Protein AF-A0A926EW63-F1 (afdb_monomer_lite)

Sequence (117 aa):
MGFPLSRATLPTTGIAYCNQLFEWERKFKTLSPEERKRMRLEKEEPVLDAFWSWVETSIQKVLSKSNIGKALQYAQNHKYLEFILSRLPGSDLRANPKALNLMMPWDELIQKTCKSD

Foldseek 3Di:
DDDDPPPQDLVNVLVVLVVQLVVQCVVCVPPDPVVSVVSCVVRVVVSVVVNLVSLVVVLVVDDCPDPSNVVSVVCVVCVVVVVLVVVDDDDPCVVPVVVVVCPDCPRPVNVVVVPDD

Secondary structure (DSSP, 8-state):
-PPP-----HHHHHHHHHHHHHHHHHHHTTS-HHHHHHHHHHHTHHHHHHHHHHHHHHHTTS-TTSHHHHHHHHHHHTHHHHHHHHH-SS--TTT-HHHHHTTSTTSHHHHHHH---

Radius of gyration: 17.76 Å; chains: 1; bounding box: 48×47×39 Å

Organism: NCBI:txid2763679

Structure (mmCIF, N/CA/C/O backbone):
data_AF-A0A926EW63-F1
#
_entry.id   AF-A0A926EW63-F1
#
loop_
_atom_site.group_PDB
_atom_site.id
_atom_site.type_symbol
_atom_site.label_atom_id
_atom_site.label_alt_id
_atom_site.label_comp_id
_atom_site.label_asym_id
_atom_site.label_entity_id
_atom_site.label_seq_id
_atom_site.pdbx_PDB_ins_code
_atom_site.Cartn_x
_atom_site.Cartn_y
_atom_site.Cartn_z
_atom_site.occupancy
_atom_site.B_iso_or_equiv
_atom_site.auth_seq_id
_atom_site.auth_comp_id
_atom_site.auth_asym_id
_atom_site.auth_atom_id
_atom_site.pdbx_PDB_model_num
ATOM 1 N N . MET A 1 1 ? -24.414 -21.663 -11.740 1.00 33.91 1 MET A N 1
ATOM 2 C CA . MET A 1 1 ? -24.285 -21.944 -10.294 1.00 33.91 1 MET A CA 1
ATOM 3 C C . MET A 1 1 ? -23.717 -20.704 -9.630 1.00 33.91 1 MET A C 1
ATOM 5 O O . MET A 1 1 ? -22.568 -20.372 -9.881 1.00 33.91 1 MET A O 1
ATOM 9 N N . GLY A 1 2 ? -24.553 -19.956 -8.910 1.00 40.81 2 GLY A N 1
ATOM 10 C CA . GLY A 1 2 ? -24.142 -18.741 -8.207 1.00 40.81 2 GLY A CA 1
ATOM 11 C C . GLY A 1 2 ? -23.539 -19.098 -6.854 1.00 40.81 2 GLY A C 1
ATOM 12 O O . GLY A 1 2 ? -24.192 -19.763 -6.052 1.00 40.81 2 GLY A O 1
ATOM 13 N N . PHE A 1 3 ? -22.300 -18.678 -6.613 1.00 40.38 3 PHE A N 1
ATOM 14 C CA . PHE A 1 3 ? -21.730 -18.693 -5.271 1.00 40.38 3 PHE A CA 1
ATOM 15 C C . PHE A 1 3 ? -22.469 -17.649 -4.416 1.00 40.38 3 PHE A C 1
ATOM 17 O O . PHE A 1 3 ? -22.706 -16.539 -4.903 1.00 40.38 3 PHE A O 1
ATOM 24 N N . PRO A 1 4 ? -22.866 -17.970 -3.172 1.00 44.97 4 PRO A N 1
ATOM 25 C CA . PRO A 1 4 ? -23.563 -17.016 -2.328 1.00 44.97 4 PRO A CA 1
ATOM 26 C C . PRO A 1 4 ? -22.618 -15.859 -2.006 1.00 44.97 4 PRO A C 1
ATOM 28 O O . PRO A 1 4 ? -21.478 -16.085 -1.599 1.00 44.97 4 PRO A O 1
ATOM 31 N N . LEU A 1 5 ? -23.107 -14.627 -2.170 1.00 44.56 5 LEU A N 1
ATOM 32 C CA . LEU A 1 5 ? -22.472 -13.404 -1.685 1.00 44.56 5 LEU A CA 1
ATOM 33 C C . LEU A 1 5 ? -22.356 -13.486 -0.155 1.00 44.56 5 LEU A C 1
ATOM 35 O O . LEU A 1 5 ? -23.198 -12.970 0.580 1.00 44.56 5 LEU A O 1
ATOM 39 N N . SER A 1 6 ? -21.324 -14.168 0.346 1.00 50.62 6 SER A N 1
ATOM 40 C CA . SER A 1 6 ? -20.908 -14.058 1.737 1.00 50.62 6 SER A CA 1
ATOM 41 C C . SER A 1 6 ? -20.680 -12.576 2.005 1.00 50.62 6 SER A C 1
ATOM 43 O O . SER A 1 6 ? -19.887 -11.945 1.305 1.00 50.62 6 SER A O 1
ATOM 45 N N . ARG A 1 7 ? -21.411 -12.009 2.966 1.00 58.97 7 ARG A N 1
ATOM 46 C CA . ARG A 1 7 ? -21.324 -10.600 3.362 1.00 58.97 7 ARG A CA 1
ATOM 47 C C . ARG A 1 7 ? -19.850 -10.212 3.516 1.00 58.97 7 ARG A C 1
ATOM 49 O O . ARG A 1 7 ? -19.203 -10.653 4.463 1.00 58.97 7 ARG A O 1
ATOM 56 N N . ALA A 1 8 ? -19.316 -9.446 2.565 1.00 73.06 8 ALA A N 1
ATOM 57 C CA . ALA A 1 8 ? -17.913 -9.062 2.576 1.00 73.06 8 ALA A CA 1
ATOM 58 C C . ALA A 1 8 ? -17.622 -8.308 3.880 1.00 73.06 8 ALA A C 1
ATOM 60 O O . ALA A 1 8 ? -18.257 -7.300 4.192 1.00 73.06 8 ALA A O 1
ATOM 61 N N . THR A 1 9 ? -16.698 -8.840 4.673 1.00 90.88 9 THR A N 1
ATOM 62 C CA . THR A 1 9 ? -16.196 -8.185 5.881 1.00 90.88 9 THR A CA 1
ATOM 63 C C . THR A 1 9 ? -15.028 -7.275 5.512 1.00 90.88 9 THR A C 1
ATOM 65 O O . THR A 1 9 ? -14.335 -7.517 4.523 1.00 90.88 9 THR A O 1
ATOM 68 N N . LEU A 1 10 ? -14.754 -6.260 6.332 1.00 92.12 10 LEU A N 1
ATOM 69 C CA . LEU A 1 10 ? -13.608 -5.375 6.105 1.00 92.12 10 LEU A CA 1
ATOM 70 C C . LEU A 1 10 ? -12.271 -6.143 5.990 1.00 92.12 10 LEU A C 1
ATOM 72 O O . LEU A 1 10 ? -11.532 -5.871 5.045 1.00 92.12 10 LEU A O 1
ATOM 76 N N . PRO A 1 11 ? -11.960 -7.146 6.842 1.00 93.56 11 PRO A N 1
ATOM 77 C CA . PRO A 1 11 ? -10.756 -7.958 6.656 1.00 93.56 11 PRO A CA 1
ATOM 78 C C . PRO A 1 11 ? -10.726 -8.705 5.320 1.00 93.56 11 PRO A C 1
ATOM 80 O O . PR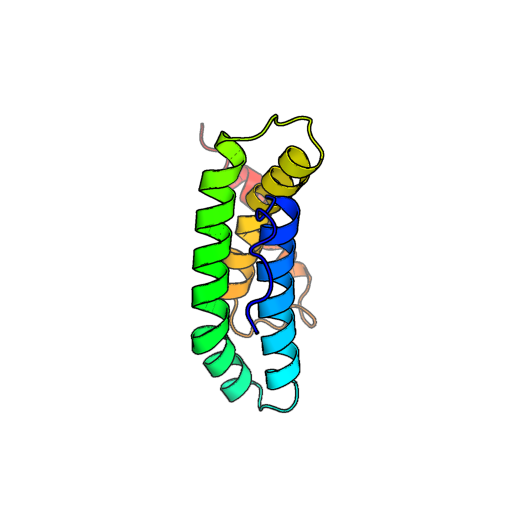O A 1 11 ? -9.705 -8.689 4.639 1.00 93.56 11 PRO A O 1
ATOM 83 N N . THR A 1 12 ? -11.839 -9.328 4.913 1.00 95.00 12 THR A N 1
ATOM 84 C CA . THR A 1 12 ? -11.893 -10.057 3.634 1.00 95.00 12 THR A CA 1
ATOM 85 C C . THR A 1 12 ? -11.723 -9.127 2.436 1.00 95.00 12 THR A C 1
ATOM 87 O O . THR A 1 12 ? -11.085 -9.517 1.465 1.00 95.00 12 THR A O 1
ATOM 90 N N . THR A 1 13 ? -12.218 -7.886 2.514 1.00 95.25 13 THR A N 1
ATOM 91 C CA . THR A 1 13 ? -11.994 -6.871 1.475 1.00 95.25 13 THR A CA 1
ATOM 92 C C . THR A 1 13 ? -10.523 -6.463 1.396 1.00 95.25 13 THR A C 1
ATOM 94 O O . THR A 1 13 ? -9.959 -6.453 0.307 1.00 95.25 13 THR A O 1
ATOM 97 N N . GLY A 1 14 ? -9.872 -6.200 2.535 1.00 93.81 14 GLY A N 1
ATOM 98 C CA . GLY A 1 14 ? -8.440 -5.883 2.557 1.00 93.81 14 GLY A CA 1
ATOM 99 C C . GLY A 1 14 ? -7.579 -7.017 1.990 1.00 93.81 14 GLY A C 1
ATOM 100 O O . GLY A 1 14 ? -6.697 -6.778 1.170 1.00 93.81 14 GLY A O 1
ATOM 101 N N . ILE A 1 15 ? -7.887 -8.265 2.360 1.00 94.88 15 ILE A N 1
ATOM 102 C CA . ILE A 1 15 ? -7.215 -9.456 1.818 1.00 94.88 15 ILE A CA 1
ATOM 103 C C . ILE A 1 15 ? -7.428 -9.573 0.303 1.00 94.88 15 ILE A C 1
ATOM 105 O O . ILE A 1 15 ? -6.489 -9.917 -0.412 1.00 94.88 15 ILE A O 1
ATOM 109 N N . ALA A 1 16 ? -8.628 -9.272 -0.199 1.00 96.38 16 ALA A N 1
ATOM 110 C CA . ALA A 1 16 ? -8.921 -9.338 -1.628 1.00 96.38 16 ALA A CA 1
ATOM 111 C C . ALA A 1 16 ? -8.045 -8.372 -2.444 1.00 96.38 16 ALA A C 1
ATOM 113 O O . ALA A 1 16 ? -7.471 -8.797 -3.446 1.00 96.38 16 ALA A O 1
ATOM 114 N N . TYR A 1 17 ? -7.861 -7.129 -1.983 1.00 96.62 17 TYR A N 1
ATOM 115 C CA . TYR A 1 17 ? -6.951 -6.175 -2.631 1.00 96.62 17 TYR A CA 1
ATOM 116 C C . TYR A 1 17 ? -5.504 -6.683 -2.657 1.00 96.62 17 TYR A C 1
ATOM 118 O O . TYR A 1 17 ? -4.878 -6.708 -3.718 1.00 96.62 17 TYR A O 1
ATOM 126 N N . CYS A 1 18 ? -4.986 -7.160 -1.519 1.00 94.06 18 CYS A N 1
ATOM 127 C CA . CYS A 1 18 ? -3.632 -7.718 -1.451 1.00 94.06 18 CYS A CA 1
ATOM 128 C C . CYS A 1 18 ? -3.459 -8.911 -2.403 1.00 94.06 18 CYS A C 1
ATOM 130 O O . CYS A 1 18 ? -2.468 -8.996 -3.126 1.00 94.06 18 CYS A O 1
ATOM 132 N N . ASN A 1 19 ? -4.432 -9.824 -2.433 1.00 96.00 19 ASN A N 1
ATOM 133 C CA . ASN A 1 19 ? -4.393 -10.988 -3.314 1.00 96.00 19 ASN A CA 1
ATOM 134 C C . ASN A 1 19 ? -4.387 -10.583 -4.789 1.00 96.00 19 ASN A C 1
ATOM 136 O O . ASN A 1 19 ? -3.609 -11.147 -5.556 1.00 96.00 19 ASN A O 1
ATOM 140 N N . GLN A 1 20 ? -5.191 -9.589 -5.169 1.00 96.31 20 GLN A N 1
ATOM 141 C CA . GLN A 1 20 ? -5.237 -9.081 -6.537 1.00 96.31 20 GLN A CA 1
ATOM 142 C C . GLN A 1 20 ? -3.887 -8.486 -6.970 1.00 96.31 20 GLN A C 1
ATOM 144 O O . GLN A 1 20 ? -3.408 -8.799 -8.060 1.00 96.31 20 GLN A O 1
ATOM 149 N N . LEU A 1 21 ? -3.230 -7.698 -6.110 1.00 93.12 21 LEU A N 1
ATOM 150 C CA . LEU A 1 21 ? -1.880 -7.178 -6.375 1.00 93.12 21 LEU A CA 1
ATOM 151 C C . LEU A 1 21 ? -0.860 -8.317 -6.531 1.00 93.12 21 LEU A C 1
ATOM 153 O O . LEU A 1 21 ? -0.107 -8.361 -7.501 1.00 93.12 21 LEU A O 1
ATOM 157 N N . PHE A 1 22 ? -0.879 -9.309 -5.635 1.00 92.56 22 PHE A N 1
ATOM 158 C CA . PHE A 1 22 ? 0.023 -10.459 -5.737 1.00 92.56 22 PHE A CA 1
ATOM 159 C C . PHE A 1 22 ? -0.235 -11.333 -6.973 1.00 92.56 22 PHE A C 1
ATOM 161 O O . PHE A 1 22 ? 0.691 -11.963 -7.486 1.00 92.56 22 PHE A O 1
ATOM 168 N N . GLU A 1 23 ? -1.475 -11.419 -7.452 1.00 95.38 23 GLU A N 1
ATOM 169 C CA . GLU A 1 23 ? -1.802 -12.101 -8.705 1.00 95.38 23 GLU A CA 1
ATOM 170 C C . GLU A 1 23 ? -1.180 -11.411 -9.917 1.00 95.38 23 GLU A C 1
ATOM 172 O O . GLU A 1 23 ? -0.660 -12.099 -10.800 1.00 95.38 23 GLU A O 1
ATOM 177 N N . TRP A 1 24 ? -1.202 -10.079 -9.953 1.00 93.56 24 TRP A N 1
ATOM 178 C CA . TRP A 1 24 ? -0.548 -9.303 -11.002 1.00 93.56 24 TRP A CA 1
ATOM 179 C C . TRP A 1 24 ? 0.972 -9.468 -10.967 1.00 93.56 24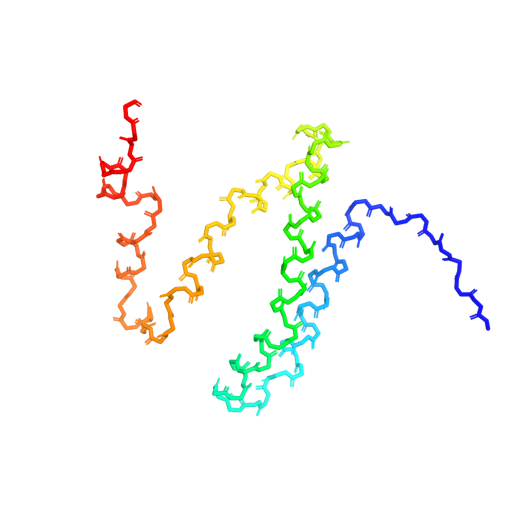 TRP A C 1
ATOM 181 O O . TRP A 1 24 ? 1.549 -9.878 -11.975 1.00 93.56 24 TRP A O 1
ATOM 191 N N . GLU A 1 25 ? 1.605 -9.332 -9.800 1.00 90.75 25 GLU A N 1
ATOM 192 C CA . GLU A 1 25 ? 3.051 -9.551 -9.650 1.00 90.75 25 GLU A CA 1
ATOM 193 C C . GLU A 1 25 ? 3.490 -10.958 -10.091 1.00 90.75 25 GLU A C 1
ATOM 195 O O . GLU A 1 25 ? 4.523 -11.129 -10.746 1.00 90.75 25 GLU A O 1
ATOM 200 N N . ARG A 1 26 ? 2.678 -11.992 -9.820 1.00 92.81 26 ARG A N 1
ATOM 201 C CA . ARG A 1 26 ? 2.941 -13.347 -10.336 1.00 92.81 26 ARG A CA 1
ATOM 202 C C . ARG A 1 26 ? 2.920 -13.401 -11.864 1.00 92.81 26 ARG A C 1
ATOM 204 O O . ARG A 1 26 ? 3.790 -14.049 -12.445 1.00 92.81 26 ARG A O 1
ATOM 211 N N . LYS A 1 27 ? 1.968 -12.723 -12.512 1.00 94.06 27 LYS A N 1
ATOM 212 C CA . LYS A 1 27 ? 1.866 -12.651 -13.982 1.00 94.06 27 LYS A CA 1
ATOM 213 C C . LYS A 1 27 ? 3.013 -11.847 -14.597 1.00 94.06 27 LYS A C 1
ATOM 215 O O . LYS A 1 27 ? 3.447 -12.161 -15.700 1.00 94.06 27 LYS A O 1
ATOM 220 N N . PHE A 1 28 ? 3.538 -10.847 -13.891 1.00 87.19 28 PHE A N 1
ATOM 221 C CA . PHE A 1 28 ? 4.616 -9.987 -14.395 1.00 87.19 28 PHE A CA 1
ATOM 222 C C . PHE A 1 28 ? 6.021 -10.525 -14.110 1.00 87.19 28 PHE A C 1
ATOM 224 O O . PHE A 1 28 ? 7.023 -9.917 -14.504 1.00 87.19 28 PHE A O 1
ATOM 231 N N . LYS A 1 29 ? 6.124 -11.670 -13.429 1.00 86.81 29 LYS A N 1
ATOM 232 C CA . LYS A 1 29 ? 7.395 -12.246 -12.986 1.00 86.81 29 LYS A CA 1
ATOM 233 C C . LYS A 1 29 ? 8.394 -12.440 -14.129 1.00 86.81 29 LYS A C 1
ATOM 235 O O . LYS A 1 29 ? 9.573 -12.168 -13.932 1.00 86.81 29 LYS A O 1
ATOM 240 N N . THR A 1 30 ? 7.943 -12.846 -15.313 1.00 88.69 30 THR A N 1
ATOM 241 C CA . THR A 1 30 ? 8.813 -13.155 -16.463 1.00 88.69 30 THR A CA 1
ATOM 242 C C . THR A 1 30 ? 8.998 -11.997 -17.445 1.00 88.69 30 THR A C 1
ATOM 244 O O . THR A 1 30 ? 9.721 -12.159 -18.421 1.00 88.69 30 THR A O 1
ATOM 247 N N . LEU A 1 31 ? 8.357 -10.845 -17.216 1.00 81.62 31 LEU A N 1
ATOM 248 C CA . LEU A 1 31 ? 8.453 -9.683 -18.104 1.00 81.62 31 LEU A CA 1
ATOM 249 C C . LEU A 1 31 ? 9.800 -8.960 -17.968 1.00 81.62 31 LEU A C 1
ATOM 251 O O . LEU A 1 31 ? 10.460 -9.043 -16.920 1.00 81.62 31 LEU A O 1
ATOM 255 N N . SER A 1 32 ? 10.178 -8.198 -19.001 1.00 80.81 32 SER A N 1
ATOM 256 C CA . SER A 1 32 ? 11.304 -7.265 -18.895 1.00 80.81 32 SER A CA 1
ATOM 257 C C . SER A 1 32 ? 11.028 -6.209 -17.808 1.00 80.81 32 SER A C 1
ATOM 259 O O . SER A 1 32 ? 9.868 -5.981 -17.443 1.00 80.81 32 SER A O 1
ATOM 261 N N . PRO A 1 33 ? 12.056 -5.548 -17.250 1.00 75.44 33 PRO A N 1
ATOM 262 C CA . PRO A 1 33 ? 11.856 -4.458 -16.294 1.00 75.44 33 PRO A CA 1
ATOM 263 C C . PRO A 1 33 ? 10.916 -3.351 -16.804 1.00 75.44 33 PRO A C 1
ATOM 265 O O . PRO A 1 33 ? 10.057 -2.876 -16.059 1.00 75.44 33 PRO A O 1
ATOM 268 N N . GLU A 1 34 ? 11.039 -2.973 -18.074 1.00 78.31 34 GLU A N 1
ATOM 269 C CA . GLU A 1 34 ? 10.265 -1.916 -18.730 1.00 78.31 34 GLU A CA 1
ATOM 270 C C . GLU A 1 34 ? 8.803 -2.331 -18.908 1.00 78.31 34 GLU A C 1
ATOM 272 O O . GLU A 1 34 ? 7.883 -1.576 -18.586 1.00 78.31 34 GLU A O 1
ATOM 277 N N . GLU A 1 35 ? 8.578 -3.560 -19.372 1.00 78.38 35 GLU A N 1
ATOM 278 C CA . GLU A 1 35 ? 7.238 -4.115 -19.540 1.00 78.38 35 GLU A CA 1
ATOM 279 C C . GLU A 1 35 ? 6.556 -4.341 -18.196 1.00 78.38 35 GLU A C 1
ATOM 281 O O . GLU A 1 35 ? 5.388 -3.992 -18.039 1.00 78.38 35 GLU A O 1
ATOM 286 N N . ARG A 1 36 ? 7.288 -4.847 -17.196 1.00 79.38 36 ARG A N 1
ATOM 287 C CA . ARG A 1 36 ? 6.791 -4.978 -15.823 1.00 79.38 36 ARG A CA 1
ATOM 288 C C . ARG A 1 36 ? 6.350 -3.622 -15.284 1.00 79.38 36 ARG A C 1
ATOM 290 O O . ARG A 1 36 ? 5.253 -3.524 -14.750 1.00 79.38 36 ARG A O 1
ATOM 297 N N . LYS A 1 37 ? 7.154 -2.567 -15.466 1.00 77.19 37 LYS A N 1
ATOM 298 C CA . LYS A 1 37 ? 6.778 -1.202 -15.064 1.00 77.19 37 LYS A CA 1
ATOM 299 C C . LYS A 1 37 ? 5.489 -0.748 -15.754 1.00 77.19 37 LYS A C 1
ATOM 301 O O . LYS A 1 37 ? 4.588 -0.270 -15.073 1.00 77.19 37 LYS A O 1
ATOM 306 N N . ARG A 1 38 ? 5.380 -0.927 -17.075 1.00 81.88 38 ARG A N 1
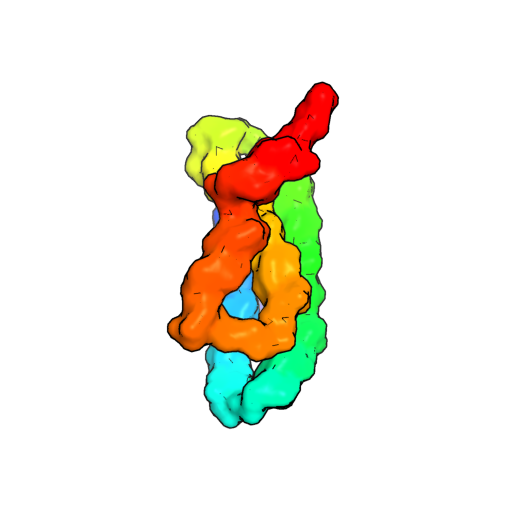ATOM 307 C CA . ARG A 1 38 ? 4.171 -0.577 -17.841 1.00 81.88 38 ARG A CA 1
ATOM 308 C C . ARG A 1 38 ? 2.937 -1.319 -17.319 1.00 81.88 38 ARG A C 1
ATOM 310 O O . ARG A 1 38 ? 1.902 -0.701 -17.110 1.00 81.88 38 ARG A O 1
ATOM 317 N N . MET A 1 39 ? 3.062 -2.620 -17.066 1.00 85.88 39 MET A N 1
ATOM 318 C CA . MET A 1 39 ? 1.951 -3.443 -16.587 1.00 85.88 39 MET A CA 1
ATOM 319 C C . MET A 1 39 ? 1.514 -3.092 -15.161 1.00 85.88 39 MET A C 1
ATOM 321 O O . MET A 1 39 ? 0.320 -3.138 -14.880 1.00 85.88 39 MET A O 1
ATOM 325 N N . ARG A 1 40 ? 2.439 -2.702 -14.273 1.00 86.88 40 ARG A N 1
ATOM 326 C CA . ARG A 1 40 ? 2.093 -2.201 -12.931 1.00 86.88 40 ARG A CA 1
ATOM 327 C C . ARG A 1 40 ? 1.256 -0.926 -13.001 1.00 86.88 40 ARG A C 1
ATOM 329 O O . ARG A 1 40 ? 0.217 -0.862 -12.355 1.00 86.88 40 ARG A O 1
ATOM 336 N N . LEU A 1 41 ? 1.655 0.035 -13.837 1.00 83.56 41 LEU A N 1
ATOM 337 C CA . LEU A 1 41 ? 0.873 1.260 -14.060 1.00 83.56 41 LEU A CA 1
ATOM 338 C C . LEU A 1 41 ? -0.516 0.938 -14.632 1.00 83.56 41 LEU A C 1
ATOM 340 O O . LEU A 1 41 ? -1.524 1.468 -14.194 1.00 83.56 41 LEU A O 1
ATOM 344 N N . GLU A 1 42 ? -0.605 0.006 -15.581 1.00 90.25 42 GLU A N 1
ATOM 345 C CA . GLU A 1 42 ? -1.894 -0.320 -16.199 1.00 90.25 42 GLU A CA 1
ATOM 346 C C . GLU A 1 42 ? -2.828 -1.133 -15.282 1.00 90.25 42 GLU A C 1
ATOM 348 O O . GLU A 1 42 ? -4.049 -0.980 -15.342 1.00 90.25 42 GLU A O 1
ATOM 353 N N . LYS A 1 43 ? -2.285 -2.059 -14.480 1.00 92.75 43 LYS A N 1
ATOM 354 C CA . LYS A 1 43 ? -3.081 -3.072 -13.764 1.00 92.75 43 LYS A CA 1
ATOM 355 C C . LYS A 1 43 ? -3.076 -2.942 -12.247 1.00 92.75 43 LYS A C 1
ATOM 357 O O . LYS A 1 43 ? -4.075 -3.311 -11.637 1.00 92.75 43 LYS A O 1
ATOM 362 N N . GLU A 1 44 ? -1.982 -2.490 -11.640 1.00 91.06 44 GLU A N 1
ATOM 363 C CA . GLU A 1 44 ? -1.844 -2.395 -10.180 1.00 91.06 44 GLU A CA 1
ATOM 364 C C . GLU A 1 44 ? -2.206 -1.004 -9.657 1.00 91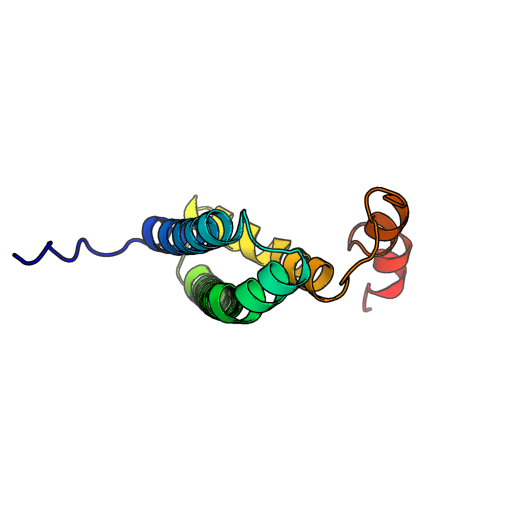.06 44 GLU A C 1
ATOM 366 O O . GLU A 1 44 ? -2.862 -0.921 -8.624 1.00 91.06 44 GLU A O 1
ATOM 371 N N . GLU A 1 45 ? -1.875 0.069 -10.383 1.00 87.50 45 GLU A N 1
ATOM 372 C CA . GLU A 1 45 ? -2.249 1.452 -10.031 1.00 87.50 45 GLU A CA 1
ATOM 373 C C . GLU A 1 45 ? -3.758 1.620 -9.752 1.00 87.50 45 GLU A C 1
ATOM 375 O O . GLU A 1 45 ? -4.101 2.037 -8.646 1.00 87.50 45 GLU A O 1
ATOM 380 N N . PRO A 1 46 ? -4.691 1.176 -10.625 1.00 94.38 46 PRO A N 1
ATOM 381 C CA . PRO A 1 46 ? -6.123 1.288 -10.322 1.00 94.38 46 PRO A CA 1
ATOM 382 C C . PRO A 1 46 ? -6.563 0.454 -9.105 1.00 94.38 46 PRO A C 1
ATOM 384 O O . PRO A 1 46 ? -7.572 0.760 -8.468 1.00 94.38 46 PRO A O 1
ATOM 387 N N . VAL A 1 47 ? -5.834 -0.617 -8.771 1.00 94.38 47 VAL A N 1
ATOM 388 C CA . VAL A 1 47 ? -6.116 -1.448 -7.588 1.00 94.38 47 VAL A CA 1
ATOM 389 C C . VAL A 1 47 ? -5.637 -0.748 -6.320 1.00 94.38 47 VAL A C 1
ATOM 391 O O . VAL A 1 47 ? -6.342 -0.781 -5.312 1.00 94.38 47 VAL A O 1
ATOM 394 N N . LEU A 1 48 ? -4.472 -0.099 -6.373 1.00 91.25 48 LEU A N 1
ATOM 395 C CA . LEU A 1 48 ? -3.940 0.715 -5.283 1.00 91.25 48 LEU A CA 1
ATOM 396 C C . LEU A 1 48 ? -4.848 1.914 -4.996 1.00 91.25 48 LEU A C 1
ATOM 398 O O . LEU A 1 48 ? -5.221 2.119 -3.842 1.00 91.25 48 LEU A O 1
ATOM 402 N N . ASP A 1 49 ? -5.308 2.624 -6.025 1.00 92.31 49 ASP A N 1
ATOM 403 C CA . ASP A 1 49 ? -6.261 3.729 -5.871 1.00 92.31 49 ASP A CA 1
ATOM 404 C C . ASP A 1 49 ? -7.552 3.278 -5.171 1.00 92.31 49 ASP A C 1
ATOM 406 O O . ASP A 1 49 ? -8.005 3.889 -4.194 1.00 92.31 49 ASP A O 1
ATOM 410 N N . ALA A 1 50 ? -8.127 2.159 -5.626 1.00 95.81 50 ALA A N 1
ATOM 411 C CA . ALA A 1 50 ? -9.319 1.576 -5.017 1.00 95.81 50 ALA A CA 1
ATOM 412 C C . ALA A 1 50 ? -9.067 1.125 -3.567 1.00 95.81 50 ALA A C 1
ATOM 414 O O . ALA A 1 50 ? -9.911 1.345 -2.691 1.00 95.81 50 ALA A O 1
ATOM 415 N N . PHE A 1 51 ? -7.901 0.534 -3.293 1.00 95.38 51 PHE A N 1
ATOM 416 C CA . PHE A 1 51 ? -7.486 0.139 -1.951 1.00 95.38 51 PHE A CA 1
ATOM 417 C C . PHE A 1 51 ? -7.394 1.347 -1.013 1.00 95.38 51 PHE A C 1
ATOM 419 O O . PHE A 1 51 ? -7.968 1.308 0.075 1.00 95.38 51 PHE A O 1
ATOM 426 N N . TRP A 1 52 ? -6.741 2.438 -1.420 1.00 94.12 52 TRP A N 1
ATOM 427 C CA . TRP A 1 52 ? -6.587 3.620 -0.569 1.00 94.12 52 TRP A CA 1
ATOM 428 C C . TRP A 1 52 ? -7.903 4.343 -0.316 1.00 94.12 52 TRP A C 1
ATOM 430 O O . TRP A 1 52 ? -8.191 4.682 0.833 1.00 94.12 52 TRP A O 1
ATOM 440 N N . SER A 1 53 ? -8.741 4.487 -1.345 1.00 95.31 53 SER A N 1
ATOM 441 C CA . SER A 1 53 ? -10.100 5.015 -1.183 1.00 95.31 53 SER A CA 1
ATOM 442 C C . SER A 1 53 ? -10.911 4.173 -0.188 1.00 95.31 53 SER A C 1
ATOM 444 O O . SER A 1 53 ? -11.605 4.694 0.697 1.00 95.31 53 SER A O 1
ATOM 446 N N . TRP A 1 54 ? -10.768 2.846 -0.265 1.00 96.12 54 TRP A N 1
ATOM 447 C CA . TRP A 1 54 ? -11.391 1.929 0.681 1.00 96.12 54 TRP A CA 1
ATOM 448 C C . TRP A 1 54 ? -10.829 2.064 2.104 1.00 96.12 54 TRP A C 1
ATOM 450 O O . TRP A 1 54 ? -11.624 2.076 3.049 1.00 96.12 54 TRP A O 1
ATOM 460 N N . VAL A 1 55 ? -9.510 2.197 2.288 1.00 94.94 55 VAL A N 1
ATOM 461 C CA . VAL A 1 55 ? -8.881 2.395 3.609 1.00 94.94 55 VAL A CA 1
ATOM 462 C C . VAL A 1 55 ? -9.392 3.678 4.265 1.00 94.94 55 VAL A C 1
ATOM 464 O O . VAL A 1 55 ? -9.854 3.636 5.408 1.00 94.94 55 VAL A O 1
ATOM 467 N N . GLU A 1 56 ? -9.373 4.795 3.536 1.00 93.75 56 GLU A N 1
ATOM 468 C CA . GLU A 1 56 ? -9.817 6.111 4.015 1.00 93.75 56 GLU A CA 1
ATOM 469 C C . GLU A 1 56 ? -11.294 6.106 4.418 1.00 93.75 56 GLU A C 1
ATOM 471 O O . GLU A 1 56 ? -11.671 6.666 5.447 1.00 93.75 56 GLU A O 1
ATOM 476 N N . THR A 1 57 ? -12.130 5.398 3.659 1.00 94.38 57 THR A N 1
ATOM 477 C CA . THR A 1 57 ? -13.557 5.260 3.973 1.00 94.38 57 THR A CA 1
ATOM 478 C C . THR A 1 57 ? -13.807 4.306 5.144 1.00 94.38 57 THR A C 1
ATOM 480 O O . THR A 1 57 ? -14.734 4.502 5.933 1.00 94.38 57 THR A O 1
ATOM 483 N N . SER A 1 58 ? -13.020 3.235 5.253 1.00 94.44 58 SER A N 1
ATOM 484 C CA . SER A 1 58 ? -13.238 2.171 6.238 1.00 94.44 58 SER A CA 1
ATOM 485 C C . SER A 1 58 ? -12.739 2.546 7.626 1.00 94.44 58 SER A C 1
ATOM 487 O O . SER A 1 58 ? -13.359 2.148 8.612 1.00 94.44 58 SER A O 1
ATOM 489 N N . ILE A 1 59 ? -11.662 3.332 7.725 1.00 92.94 59 ILE A N 1
ATOM 490 C CA . ILE A 1 59 ? -11.080 3.720 9.017 1.00 92.94 59 ILE A CA 1
ATOM 491 C C . ILE A 1 59 ? -12.054 4.558 9.857 1.00 92.94 59 ILE A C 1
ATOM 493 O O . ILE A 1 59 ? -12.108 4.403 11.072 1.00 92.94 59 ILE A O 1
ATOM 497 N N . GLN A 1 60 ? -12.911 5.350 9.203 1.00 92.06 60 GLN A N 1
ATOM 498 C CA . GLN A 1 60 ? -13.953 6.156 9.852 1.00 92.06 60 GLN A CA 1
ATOM 499 C C . GLN A 1 60 ? -15.104 5.314 10.429 1.00 92.06 60 GLN A C 1
ATOM 501 O O . GLN A 1 60 ? -15.918 5.813 11.200 1.00 92.06 60 GLN A O 1
ATOM 506 N N . LYS A 1 61 ? -15.204 4.036 10.043 1.00 91.56 61 LYS A N 1
ATOM 507 C CA . LYS A 1 61 ? -16.327 3.145 10.379 1.00 91.56 61 LYS A CA 1
ATOM 508 C C . LYS A 1 61 ? -15.968 2.090 11.425 1.00 91.56 61 LYS A C 1
ATOM 510 O O . LYS A 1 61 ? -16.806 1.252 11.752 1.00 91.56 61 LYS A O 1
ATOM 515 N N . VAL A 1 62 ? -14.733 2.087 11.926 1.00 94.19 62 VAL A N 1
ATOM 516 C CA . VAL A 1 62 ? -14.238 1.062 12.852 1.00 94.19 62 VAL A CA 1
ATOM 517 C C . VAL A 1 62 ? -13.701 1.670 14.136 1.00 94.19 62 VAL A C 1
ATOM 519 O O . VAL A 1 62 ? -13.192 2.785 14.170 1.00 94.19 62 VAL A O 1
ATOM 522 N N . LEU A 1 63 ? -13.761 0.892 15.215 1.00 91.81 63 LEU A N 1
ATOM 523 C CA . LEU A 1 63 ? -13.126 1.268 16.471 1.00 91.81 63 LEU A CA 1
ATOM 524 C C . LEU A 1 63 ? -11.605 1.2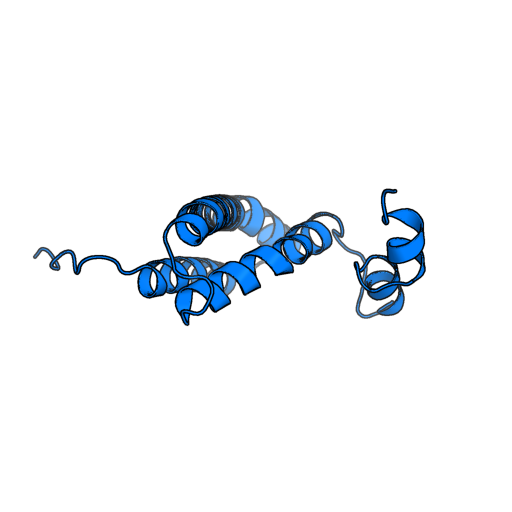01 16.312 1.00 91.81 63 LEU A C 1
ATOM 526 O O . LEU A 1 63 ? -11.066 0.141 15.981 1.00 91.81 63 LEU A O 1
ATOM 530 N N . SER A 1 64 ? -10.911 2.293 16.625 1.00 83.38 64 SER A N 1
ATOM 531 C CA . SER A 1 64 ? -9.450 2.421 16.495 1.00 83.38 64 SER A CA 1
ATOM 532 C C . SER A 1 64 ? -8.663 1.320 17.219 1.00 83.38 64 SER A C 1
ATOM 534 O O . SER A 1 64 ? -7.616 0.883 16.748 1.00 83.38 64 SER A O 1
ATOM 536 N N . LYS A 1 65 ? -9.184 0.805 18.341 1.00 91.12 65 LYS A N 1
ATOM 537 C CA . LYS A 1 65 ? -8.544 -0.265 19.128 1.00 91.12 65 LYS A CA 1
ATOM 538 C C . LYS A 1 65 ? -8.817 -1.686 18.619 1.00 91.12 65 LYS A C 1
ATOM 540 O O . LYS A 1 65 ? -8.159 -2.617 19.083 1.00 91.12 65 LYS A O 1
ATOM 545 N N . SER A 1 66 ? -9.763 -1.868 17.697 1.00 94.94 66 SER A N 1
ATOM 546 C CA . SER A 1 66 ? -10.057 -3.179 17.104 1.00 94.94 66 SER A CA 1
ATOM 547 C C . SER A 1 66 ? -8.913 -3.657 16.203 1.00 94.94 66 SER A C 1
ATOM 549 O O . SER A 1 66 ? -8.127 -2.850 15.709 1.00 94.94 66 SER A O 1
ATOM 551 N N . ASN A 1 67 ? -8.829 -4.965 15.943 1.00 94.38 67 ASN A N 1
ATOM 552 C CA . ASN A 1 67 ? -7.785 -5.519 15.071 1.00 94.38 67 ASN A CA 1
ATOM 553 C C . ASN A 1 67 ? -7.825 -4.916 13.657 1.00 94.38 67 ASN A C 1
ATOM 555 O O . ASN A 1 67 ? -6.782 -4.560 13.115 1.00 94.38 67 ASN A O 1
ATOM 559 N N . ILE A 1 68 ? -9.021 -4.739 13.082 1.00 94.25 68 ILE A N 1
ATOM 560 C CA . ILE A 1 68 ? -9.174 -4.096 11.771 1.00 94.25 68 ILE A CA 1
ATOM 561 C C . ILE A 1 68 ? -8.861 -2.596 11.829 1.00 94.25 68 ILE A C 1
ATOM 563 O O . ILE A 1 68 ? -8.228 -2.081 10.916 1.00 94.25 68 ILE A O 1
ATOM 567 N N . GLY A 1 69 ? -9.224 -1.908 12.918 1.00 93.88 69 GLY A N 1
ATOM 568 C CA . GLY A 1 69 ? -8.864 -0.504 13.137 1.00 93.88 69 GLY A CA 1
ATOM 569 C C . GLY A 1 69 ? -7.353 -0.298 13.166 1.00 93.88 69 GLY A C 1
ATOM 570 O O . GLY A 1 69 ? -6.838 0.557 12.453 1.00 93.88 69 GLY A O 1
ATOM 571 N N . LYS A 1 70 ? -6.628 -1.153 13.895 1.00 94.62 70 LYS A N 1
ATOM 572 C CA . LYS A 1 70 ? -5.159 -1.149 13.910 1.00 94.62 70 LYS A CA 1
ATOM 573 C C . LYS A 1 70 ? -4.560 -1.440 12.533 1.00 94.62 70 LYS A C 1
ATOM 575 O O . LYS A 1 70 ? -3.601 -0.778 12.154 1.00 94.62 70 LYS A O 1
ATOM 580 N N . ALA A 1 71 ? -5.117 -2.391 11.782 1.00 94.00 71 ALA A N 1
ATOM 581 C CA . ALA A 1 71 ? -4.640 -2.723 10.437 1.00 94.00 71 ALA A CA 1
ATOM 582 C C . ALA A 1 71 ? -4.851 -1.572 9.436 1.00 94.00 71 ALA A C 1
ATOM 584 O O . ALA A 1 71 ? -3.939 -1.236 8.685 1.00 94.00 71 ALA A O 1
ATOM 585 N N . LEU A 1 72 ? -6.023 -0.928 9.456 1.00 94.19 72 LEU A N 1
ATOM 586 C CA . LEU A 1 72 ? -6.317 0.234 8.613 1.00 94.19 72 LEU A CA 1
ATOM 587 C C . LEU A 1 72 ? -5.449 1.439 8.991 1.00 94.19 72 LEU A C 1
ATOM 589 O O . LEU A 1 72 ? -4.904 2.097 8.107 1.00 94.19 72 LEU A O 1
ATOM 593 N N . GLN A 1 73 ? -5.254 1.686 10.290 1.00 93.06 73 GLN A N 1
ATOM 594 C CA . GLN A 1 73 ? -4.349 2.734 10.763 1.00 93.06 73 GLN A CA 1
ATOM 595 C C . GLN A 1 73 ? -2.905 2.460 10.340 1.00 93.06 73 GLN A C 1
ATOM 597 O O . GLN A 1 73 ? -2.204 3.373 9.913 1.00 93.06 73 GLN A O 1
ATOM 602 N N . TYR A 1 74 ? -2.460 1.203 10.427 1.00 92.00 74 TYR A N 1
ATOM 603 C CA . TYR A 1 74 ? -1.143 0.804 9.949 1.00 92.00 74 TYR A CA 1
ATOM 604 C C . TYR A 1 74 ? -0.993 1.112 8.458 1.00 92.00 74 TYR A C 1
ATOM 606 O O . TYR A 1 74 ? -0.040 1.791 8.088 1.00 92.00 74 TYR A O 1
ATOM 614 N N . ALA A 1 75 ? -1.944 0.692 7.619 1.00 91.75 75 ALA A N 1
ATOM 615 C CA . ALA A 1 75 ? -1.910 0.980 6.187 1.00 91.75 75 ALA A CA 1
ATOM 616 C C . ALA A 1 75 ? -1.832 2.492 5.913 1.00 91.75 75 ALA A C 1
ATOM 618 O O . ALA A 1 75 ? -0.940 2.936 5.195 1.00 91.75 75 ALA A O 1
ATOM 619 N N . GLN A 1 76 ? -2.696 3.292 6.547 1.00 89.94 76 GLN A N 1
ATOM 620 C CA . GLN A 1 76 ? -2.703 4.750 6.390 1.00 89.94 76 GLN A CA 1
ATOM 621 C C . GLN A 1 76 ? -1.365 5.386 6.793 1.00 89.94 76 GLN A C 1
ATOM 623 O O . GLN A 1 76 ? -0.816 6.190 6.041 1.00 89.94 76 GLN A O 1
ATOM 628 N N . ASN A 1 77 ? -0.798 4.982 7.934 1.00 87.81 77 ASN A N 1
ATOM 629 C CA . ASN A 1 77 ? 0.489 5.493 8.411 1.00 87.81 77 ASN A CA 1
ATOM 630 C C . ASN A 1 77 ? 1.648 5.152 7.468 1.00 87.81 77 ASN A C 1
ATOM 632 O O . ASN A 1 77 ? 2.676 5.815 7.527 1.00 87.81 77 ASN A O 1
ATOM 636 N N . HIS A 1 78 ? 1.498 4.134 6.617 1.00 85.75 78 HIS A N 1
ATOM 637 C CA . HIS A 1 78 ? 2.510 3.693 5.659 1.00 85.75 78 HIS A CA 1
ATOM 638 C C . HIS A 1 78 ? 2.200 4.113 4.216 1.00 85.75 78 HIS A C 1
ATOM 640 O O . HIS A 1 78 ? 2.966 3.769 3.319 1.00 85.75 78 HIS A O 1
ATOM 646 N N . LYS A 1 79 ? 1.144 4.906 3.972 1.00 83.88 79 LYS A N 1
ATOM 647 C CA . LYS A 1 79 ? 0.797 5.417 2.630 1.00 83.88 79 LYS A CA 1
ATOM 648 C C . LYS A 1 79 ? 1.949 6.192 1.980 1.00 83.88 79 LYS A C 1
ATOM 650 O O . LYS A 1 79 ? 2.143 6.135 0.773 1.00 83.88 79 LYS A O 1
ATOM 655 N N . TYR A 1 80 ? 2.789 6.850 2.781 1.00 77.00 80 TYR A N 1
ATOM 656 C CA . TYR A 1 80 ? 3.982 7.543 2.287 1.00 77.00 80 TYR A CA 1
ATOM 657 C C . TYR A 1 80 ? 4.993 6.603 1.594 1.00 77.00 80 TYR A C 1
ATOM 659 O O . TYR A 1 80 ? 5.788 7.069 0.783 1.00 77.00 80 TYR A O 1
ATOM 667 N N . LEU A 1 81 ? 4.974 5.290 1.863 1.00 75.94 81 LEU A N 1
ATOM 668 C CA . LEU A 1 81 ? 5.840 4.339 1.161 1.00 75.94 81 LEU A CA 1
ATOM 669 C C . LEU A 1 81 ? 5.488 4.249 -0.323 1.00 75.94 81 LEU A C 1
ATOM 671 O O . LEU A 1 81 ? 6.389 4.216 -1.151 1.00 75.94 81 LEU A O 1
ATOM 675 N N . GLU A 1 82 ? 4.205 4.271 -0.678 1.00 75.12 82 GLU A N 1
ATOM 676 C CA . GLU A 1 82 ? 3.777 4.317 -2.080 1.00 75.12 82 GLU A CA 1
ATOM 677 C C . GLU A 1 82 ? 4.296 5.582 -2.774 1.00 75.12 82 GLU A C 1
ATOM 679 O O . GLU A 1 82 ? 4.830 5.532 -3.883 1.00 75.12 82 GLU A O 1
ATOM 684 N N . PHE A 1 83 ? 4.215 6.720 -2.090 1.00 72.38 83 PHE A N 1
ATOM 685 C CA . PHE A 1 83 ? 4.756 7.986 -2.573 1.00 72.38 83 PHE A CA 1
ATOM 686 C C . PHE A 1 83 ? 6.275 7.928 -2.804 1.00 72.38 83 PHE A C 1
ATOM 688 O O . PHE A 1 83 ? 6.762 8.392 -3.834 1.00 72.38 83 PHE A O 1
ATOM 695 N N . ILE A 1 84 ? 7.028 7.340 -1.872 1.00 68.25 84 ILE A N 1
ATOM 696 C CA . ILE A 1 84 ? 8.485 7.188 -1.996 1.00 68.25 84 ILE A CA 1
ATOM 697 C C . ILE A 1 84 ? 8.831 6.243 -3.149 1.00 68.25 84 ILE A C 1
ATOM 699 O O . ILE A 1 84 ? 9.693 6.553 -3.969 1.00 68.25 84 ILE A O 1
ATOM 703 N N . LEU A 1 85 ? 8.139 5.109 -3.250 1.00 68.25 85 LEU A N 1
ATOM 704 C CA . LEU A 1 85 ? 8.407 4.094 -4.267 1.00 68.25 85 LEU A CA 1
ATOM 705 C C . LEU A 1 85 ? 7.999 4.550 -5.678 1.00 68.25 85 LEU A C 1
ATOM 707 O O . LEU A 1 85 ? 8.671 4.195 -6.644 1.00 68.25 85 LEU A O 1
ATOM 711 N N . SER A 1 86 ? 6.949 5.366 -5.813 1.00 63.72 86 SER A N 1
ATOM 712 C CA . SER A 1 86 ? 6.510 5.924 -7.104 1.00 63.72 86 SER A CA 1
ATOM 713 C C . SER A 1 86 ? 7.415 7.051 -7.611 1.00 63.72 86 SER A C 1
ATOM 715 O O . SER A 1 86 ? 7.655 7.157 -8.815 1.00 63.72 86 SER A O 1
ATOM 717 N N . ARG A 1 87 ? 7.961 7.879 -6.710 1.00 60.25 87 ARG A N 1
ATOM 718 C CA . ARG A 1 87 ? 8.822 9.027 -7.057 1.00 60.25 87 ARG A CA 1
ATOM 719 C C . ARG A 1 87 ? 10.299 8.685 -7.211 1.00 60.25 87 ARG A C 1
ATOM 721 O O . ARG A 1 87 ? 11.079 9.545 -7.611 1.00 60.25 87 ARG A O 1
ATOM 728 N N . LEU A 1 88 ? 10.673 7.432 -6.970 1.00 59.97 88 LEU A N 1
ATOM 729 C CA . LEU A 1 88 ? 12.029 6.926 -7.162 1.00 59.97 88 LEU A CA 1
ATOM 730 C C . LEU A 1 88 ? 12.100 5.882 -8.293 1.00 59.97 88 LEU A C 1
ATOM 732 O O . LEU A 1 88 ? 12.432 4.720 -8.043 1.00 59.97 88 LEU A O 1
ATOM 736 N N . PRO A 1 89 ? 11.823 6.239 -9.564 1.00 48.50 89 PRO A N 1
ATOM 737 C CA . PRO A 1 89 ? 12.065 5.314 -10.658 1.00 48.50 89 PRO A CA 1
ATOM 738 C C . PRO A 1 89 ? 13.578 5.201 -10.909 1.00 48.50 89 PRO A C 1
ATOM 740 O O . PRO A 1 89 ? 14.180 6.069 -11.531 1.00 48.50 89 PRO A O 1
ATOM 743 N N . GLY A 1 90 ? 14.190 4.103 -10.459 1.00 51.66 90 GLY A N 1
ATOM 744 C CA . GLY A 1 90 ? 15.534 3.695 -10.892 1.00 51.66 90 GLY A CA 1
ATOM 745 C C . GLY A 1 90 ? 16.709 4.169 -10.035 1.00 51.66 90 GLY A C 1
ATOM 746 O O . GLY A 1 90 ? 17.853 3.976 -10.443 1.00 51.66 90 GLY A O 1
ATOM 747 N N . SER A 1 91 ? 16.480 4.735 -8.848 1.00 58.31 91 SER A N 1
ATOM 748 C CA . SER A 1 91 ? 17.566 4.866 -7.875 1.00 58.31 91 SER A CA 1
ATOM 749 C C . SER A 1 91 ? 17.942 3.475 -7.367 1.00 58.31 91 SER A C 1
ATOM 751 O O . SER A 1 91 ? 17.110 2.729 -6.847 1.00 58.31 91 SER A O 1
ATOM 753 N N . ASP A 1 92 ? 19.206 3.092 -7.540 1.00 57.84 92 ASP A N 1
ATOM 754 C CA . ASP A 1 92 ? 19.709 1.856 -6.960 1.00 57.84 92 ASP A CA 1
ATOM 755 C C . ASP A 1 92 ? 19.865 2.031 -5.444 1.00 57.84 92 ASP A C 1
ATOM 757 O O . ASP A 1 92 ? 20.939 2.324 -4.920 1.00 57.84 92 ASP A O 1
ATOM 761 N N . LEU A 1 93 ? 18.759 1.855 -4.723 1.00 59.03 93 LEU A N 1
ATOM 762 C CA . LEU A 1 93 ? 18.739 1.861 -3.263 1.00 59.03 93 LEU A CA 1
ATOM 763 C C . LEU A 1 93 ? 19.571 0.711 -2.670 1.00 59.03 93 LEU A C 1
ATOM 765 O O . LEU A 1 93 ? 19.879 0.744 -1.482 1.00 59.03 93 LEU A O 1
ATOM 769 N N . ARG A 1 94 ? 19.959 -0.296 -3.472 1.00 53.50 94 ARG A N 1
ATOM 770 C CA . ARG A 1 94 ? 20.892 -1.349 -3.047 1.00 53.50 94 ARG A CA 1
ATOM 771 C C . ARG A 1 94 ? 22.342 -0.873 -3.132 1.00 53.50 94 ARG A C 1
ATOM 773 O O . ARG A 1 94 ? 23.104 -1.166 -2.217 1.00 53.50 94 ARG A O 1
ATOM 780 N N . ALA A 1 95 ? 22.710 -0.097 -4.152 1.00 58.41 95 ALA A N 1
ATOM 781 C CA . ALA A 1 95 ? 24.018 0.564 -4.217 1.00 58.41 95 ALA A CA 1
ATOM 782 C C . ALA A 1 95 ? 24.129 1.767 -3.270 1.00 58.41 95 ALA A C 1
ATOM 784 O O . ALA A 1 95 ? 25.227 2.102 -2.828 1.00 58.41 95 ALA A O 1
ATOM 785 N N . ASN A 1 96 ? 23.010 2.415 -2.935 1.00 58.88 96 ASN A N 1
ATOM 786 C CA . ASN A 1 96 ? 22.995 3.545 -2.014 1.00 58.88 96 ASN A CA 1
ATOM 787 C C . ASN A 1 96 ? 21.811 3.498 -1.027 1.00 58.88 96 ASN A C 1
ATOM 789 O O . ASN A 1 96 ? 20.866 4.284 -1.141 1.00 58.88 96 ASN A O 1
ATOM 793 N N . PRO A 1 97 ? 21.872 2.631 0.000 1.00 62.56 97 PRO A N 1
ATOM 794 C CA . PRO A 1 97 ? 20.821 2.528 1.017 1.00 62.56 97 PRO A CA 1
ATOM 795 C C . PRO A 1 97 ? 20.669 3.804 1.862 1.00 62.56 97 PRO A C 1
ATOM 797 O O . PRO A 1 97 ? 19.610 4.046 2.439 1.00 62.56 97 PRO A O 1
ATOM 800 N N . LYS A 1 98 ? 21.696 4.666 1.903 1.00 65.06 98 LYS A N 1
ATOM 801 C CA . LYS A 1 98 ? 21.642 5.958 2.603 1.00 65.06 98 LYS A CA 1
ATOM 802 C C . LYS A 1 98 ? 20.725 6.959 1.898 1.00 65.06 98 LYS A C 1
ATOM 804 O O . LYS A 1 98 ? 20.090 7.755 2.578 1.00 65.06 98 LYS A O 1
ATOM 809 N N . ALA A 1 99 ? 20.606 6.889 0.570 1.00 69.00 99 ALA A N 1
ATOM 810 C CA . ALA A 1 99 ? 19.703 7.756 -0.189 1.00 69.00 99 ALA A CA 1
ATOM 811 C C . ALA A 1 99 ? 18.231 7.517 0.164 1.00 69.00 99 ALA A C 1
ATOM 813 O O . ALA A 1 99 ? 17.465 8.474 0.217 1.00 69.00 99 ALA A O 1
ATOM 814 N N . LEU A 1 100 ? 17.848 6.263 0.448 1.00 64.94 100 LEU A N 1
ATOM 815 C CA . LEU A 1 100 ? 16.512 5.966 0.961 1.00 64.94 100 LEU A CA 1
ATOM 816 C C . LEU A 1 100 ? 16.325 6.630 2.324 1.00 64.94 100 LEU A C 1
ATOM 818 O O . LEU A 1 100 ? 15.377 7.383 2.489 1.00 64.94 100 LEU A O 1
ATOM 822 N N . ASN A 1 101 ? 17.256 6.399 3.259 1.00 67.62 101 ASN A N 1
ATOM 823 C CA . ASN A 1 101 ? 17.153 6.903 4.630 1.00 67.62 101 ASN A CA 1
ATOM 824 C C . ASN A 1 101 ? 16.996 8.428 4.690 1.00 67.62 101 ASN A C 1
ATOM 826 O O . ASN A 1 101 ? 16.113 8.886 5.399 1.00 67.62 101 ASN A O 1
ATOM 830 N N . LEU A 1 102 ? 17.750 9.178 3.879 1.00 69.44 102 LEU A N 1
ATOM 831 C CA . LEU A 1 102 ? 17.691 10.647 3.807 1.00 69.44 102 LEU A CA 1
ATOM 832 C C . LEU A 1 102 ? 16.334 11.212 3.354 1.00 69.44 102 LEU A C 1
ATOM 834 O O . LEU A 1 102 ? 16.076 12.401 3.520 1.00 69.44 102 LEU A O 1
ATOM 838 N N . MET A 1 103 ? 15.480 10.386 2.747 1.00 65.94 103 MET A N 1
ATOM 839 C CA . MET A 1 103 ? 14.162 10.787 2.250 1.00 65.94 103 MET A CA 1
ATOM 840 C C . MET A 1 103 ? 13.012 10.258 3.116 1.00 65.94 103 MET A C 1
ATOM 842 O O . MET A 1 103 ? 11.846 10.490 2.792 1.00 65.94 103 MET A O 1
ATOM 846 N N . MET A 1 104 ? 13.310 9.547 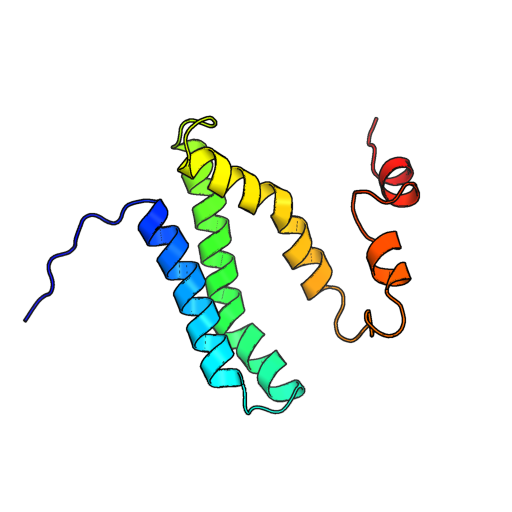4.209 1.00 73.44 104 MET A N 1
ATOM 847 C CA . MET A 1 104 ? 12.281 8.973 5.073 1.00 73.44 104 MET A CA 1
ATOM 848 C C . MET A 1 104 ? 11.811 9.962 6.149 1.00 73.44 104 MET A C 1
ATOM 850 O O . MET A 1 104 ? 12.595 10.782 6.623 1.00 73.44 104 MET A O 1
ATOM 854 N N . PRO A 1 105 ? 10.564 9.831 6.644 1.00 64.06 105 PRO A N 1
ATOM 855 C CA . PRO A 1 105 ? 10.017 10.718 7.678 1.00 64.06 105 PRO A CA 1
ATOM 856 C C . PRO A 1 105 ? 10.749 10.664 9.030 1.00 64.06 105 PRO A C 1
ATOM 858 O O . PRO A 1 105 ? 10.544 11.522 9.887 1.00 64.06 105 PRO A O 1
ATOM 861 N N . TRP A 1 106 ? 11.565 9.631 9.259 1.00 67.94 106 TRP A N 1
ATOM 862 C CA . TRP A 1 106 ? 12.385 9.497 10.464 1.00 67.94 106 TRP A CA 1
ATOM 863 C C . TRP A 1 106 ? 13.769 10.136 10.353 1.00 67.94 106 TRP A C 1
ATOM 865 O O . TRP A 1 106 ? 14.474 10.185 11.357 1.00 67.94 106 TRP A O 1
ATOM 875 N N . ASP A 1 107 ? 14.170 10.602 9.171 1.00 78.69 107 ASP A N 1
ATOM 876 C CA . ASP A 1 107 ? 15.446 11.288 9.004 1.00 78.69 107 ASP A CA 1
ATOM 877 C C . ASP A 1 107 ? 15.427 12.645 9.710 1.00 78.69 107 ASP A C 1
ATOM 879 O O . ASP A 1 107 ? 14.454 13.398 9.610 1.00 78.69 107 ASP A O 1
ATOM 883 N N . GLU A 1 108 ? 16.503 12.973 10.426 1.00 76.81 108 GLU A N 1
ATOM 884 C CA . GLU A 1 108 ? 16.583 14.220 11.188 1.00 76.81 108 GLU A CA 1
ATOM 885 C C . GLU A 1 108 ? 16.417 15.461 10.310 1.00 76.81 108 GLU A C 1
ATOM 887 O O . GLU A 1 108 ? 15.874 16.464 10.779 1.00 76.81 108 GLU A O 1
ATOM 892 N N . LEU A 1 109 ? 16.881 15.416 9.057 1.00 73.25 109 LEU A N 1
ATOM 893 C CA . LEU A 1 109 ? 16.741 16.531 8.130 1.00 73.25 109 LEU A CA 1
ATOM 894 C C . LEU A 1 109 ? 15.265 16.744 7.793 1.00 73.25 109 LEU A C 1
ATOM 896 O O . LEU A 1 109 ? 14.757 17.849 7.948 1.00 73.25 109 LEU A O 1
ATOM 900 N N . ILE A 1 110 ? 14.551 15.676 7.433 1.00 72.19 110 ILE A N 1
ATOM 901 C CA . ILE A 1 110 ? 13.123 15.733 7.093 1.00 72.19 110 ILE A CA 1
ATOM 902 C C . ILE A 1 110 ? 12.283 16.121 8.316 1.00 72.19 110 ILE A C 1
ATOM 904 O O . ILE A 1 110 ? 11.379 16.946 8.205 1.00 72.19 110 ILE A O 1
ATOM 908 N N . GLN A 1 111 ? 12.618 15.622 9.508 1.00 72.00 111 GLN A N 1
ATOM 909 C CA . GLN A 1 111 ? 11.953 16.028 10.748 1.00 72.00 111 GLN A CA 1
ATOM 910 C C . GLN A 1 111 ? 12.174 17.503 11.096 1.00 72.00 111 GLN A C 1
ATOM 912 O O . GLN A 1 111 ? 11.267 18.132 11.633 1.00 72.00 111 GLN A O 1
ATOM 917 N N . LYS A 1 112 ? 13.360 18.060 10.825 1.00 77.44 112 LYS A N 1
ATOM 918 C CA . LYS A 1 112 ? 13.652 19.484 11.058 1.00 77.44 112 LYS A CA 1
ATOM 919 C C . LYS A 1 112 ? 13.006 20.379 10.002 1.00 77.44 112 LYS A C 1
ATOM 921 O O . LYS A 1 112 ? 12.550 21.462 10.339 1.00 77.44 112 LYS A O 1
ATOM 926 N N . THR A 1 113 ? 12.957 19.937 8.747 1.00 72.94 113 THR A N 1
ATOM 927 C CA . THR A 1 113 ? 12.430 20.725 7.624 1.00 72.94 113 THR A CA 1
ATOM 928 C C . THR A 1 113 ? 10.904 20.689 7.526 1.00 72.94 113 THR A C 1
ATOM 930 O O . THR A 1 113 ? 10.303 21.676 7.115 1.00 72.94 113 THR A O 1
ATOM 933 N N . CYS A 1 114 ? 10.266 19.571 7.883 1.00 67.31 114 CYS A N 1
ATOM 934 C CA . CYS A 1 114 ? 8.825 19.362 7.693 1.00 67.31 114 CYS A CA 1
ATOM 935 C C . CYS A 1 114 ? 8.003 19.392 8.988 1.00 67.31 114 CYS A C 1
ATOM 937 O O . CYS A 1 114 ? 6.789 19.194 8.928 1.00 67.31 114 CYS A O 1
ATOM 939 N N . LYS A 1 115 ? 8.613 19.648 10.151 1.00 55.19 115 LYS A N 1
ATOM 940 C CA . LYS A 1 115 ? 7.848 20.084 11.324 1.00 55.19 115 LYS A CA 1
ATOM 941 C C . LYS A 1 115 ? 7.344 21.497 11.047 1.00 55.19 115 LYS A C 1
ATOM 943 O O . LYS A 1 115 ? 8.082 22.460 11.207 1.00 55.19 115 LYS A O 1
ATOM 948 N N . SER A 1 116 ? 6.113 21.588 10.559 1.00 54.19 116 SER A N 1
ATOM 949 C CA . SER A 1 116 ? 5.349 22.831 10.577 1.00 54.19 116 SER A CA 1
ATOM 950 C C . SER A 1 116 ? 5.204 23.306 12.026 1.00 54.19 116 SER A C 1
ATOM 952 O O . SER A 1 116 ? 4.960 22.470 12.902 1.00 54.19 116 SER A O 1
ATOM 954 N N . ASP A 1 117 ? 5.392 24.610 12.246 1.00 40.22 117 ASP A N 1
ATOM 955 C CA . ASP A 1 117 ? 4.981 25.309 13.472 1.00 40.22 117 ASP A CA 1
ATOM 956 C C . ASP A 1 117 ? 3.498 25.056 13.802 1.00 40.22 117 ASP A C 1
ATOM 958 O O . ASP A 1 117 ? 2.687 24.931 12.848 1.00 40.22 117 ASP A O 1
#

pLDDT: mean 79.6, std 16.18, range [33.91, 96.62]

InterPro domains:
  IPR004291 Transposase IS66, central domain [PF03050] (12-79)
  IPR052344 Transposase-related protein [PTHR33678] (11-79)